Protein AF-A0A6B2CT32-F1 (afdb_monomer_lite)

Secondary structure (DSSP, 8-state):
-------EEEEEETTSSSEEETTEEEEE--TT-HHHHHHHHHHHHSSPPEEEETTTEEEEEPTTS-EEEEEE-TT--EEEEEESSTT-HHHHHTT-SEEEEETTEEEEES-HHHHHHHHHHTT--EEEEEEETTEEEE-

Structure (mmCIF, N/CA/C/O backbone):
data_AF-A0A6B2CT32-F1
#
_entry.id   AF-A0A6B2CT32-F1
#
loop_
_atom_site.group_PDB
_atom_site.id
_atom_site.type_symbol
_atom_site.label_atom_id
_atom_site.label_alt_id
_atom_site.label_comp_id
_atom_site.label_asym_id
_atom_site.label_entity_id
_atom_site.label_seq_id
_atom_site.pdbx_PDB_ins_code
_atom_site.Cartn_x
_atom_site.Cartn_y
_atom_site.Cartn_z
_atom_site.occupancy
_atom_site.B_iso_or_equiv
_atom_site.auth_seq_id
_atom_site.auth_comp_id
_atom_site.auth_asym_id
_atom_site.auth_atom_id
_atom_site.pdbx_PDB_model_num
ATOM 1 N N . MET A 1 1 ? 7.315 8.056 -24.440 1.00 30.38 1 MET A N 1
ATOM 2 C CA . MET A 1 1 ? 5.975 8.162 -23.827 1.00 30.38 1 MET A CA 1
ATOM 3 C C . MET A 1 1 ? 5.582 6.792 -23.294 1.00 30.38 1 MET A C 1
ATOM 5 O O . MET A 1 1 ? 5.143 5.957 -24.066 1.00 30.38 1 MET A O 1
ATOM 9 N N . GLY A 1 2 ? 5.829 6.514 -22.016 1.00 32.03 2 GLY A N 1
ATOM 10 C CA . GLY A 1 2 ? 5.281 5.325 -21.364 1.00 32.03 2 GLY A CA 1
ATOM 11 C C . GLY A 1 2 ? 4.160 5.801 -20.464 1.00 32.03 2 GLY A C 1
ATOM 12 O O . GLY A 1 2 ? 4.423 6.625 -19.593 1.00 32.03 2 GLY A O 1
ATOM 13 N N . VAL A 1 3 ? 2.926 5.353 -20.679 1.00 39.03 3 VAL A N 1
ATOM 14 C CA . VAL A 1 3 ? 1.882 5.531 -19.669 1.00 39.03 3 VAL A CA 1
ATOM 15 C C . VAL A 1 3 ? 2.381 4.748 -18.461 1.00 39.03 3 VAL A C 1
ATOM 17 O O . VAL A 1 3 ? 2.448 3.521 -18.495 1.00 39.03 3 VAL A O 1
ATOM 20 N N . TRP A 1 4 ? 2.868 5.455 -17.443 1.00 47.56 4 TRP A N 1
ATOM 21 C CA . TRP A 1 4 ? 3.296 4.865 -16.184 1.00 47.56 4 TRP A CA 1
ATOM 22 C C . TRP A 1 4 ? 2.047 4.286 -15.529 1.00 47.56 4 TRP A C 1
ATOM 24 O O . TRP A 1 4 ? 1.375 4.976 -14.771 1.00 47.56 4 TRP A O 1
ATOM 34 N N . GLY A 1 5 ? 1.701 3.049 -15.897 1.00 59.09 5 GLY A N 1
ATOM 35 C CA . GLY A 1 5 ? 0.488 2.383 -15.448 1.00 59.09 5 GLY A CA 1
ATOM 36 C C . GLY A 1 5 ? 0.387 2.478 -13.934 1.00 59.09 5 GLY A C 1
ATOM 37 O O . GLY A 1 5 ? 1.319 2.085 -13.219 1.00 59.09 5 GLY A O 1
ATOM 38 N N . VAL A 1 6 ? -0.712 3.073 -13.477 1.00 69.94 6 VAL A N 1
ATOM 39 C CA . VAL A 1 6 ? -1.092 3.116 -12.069 1.00 69.94 6 VAL A CA 1
ATOM 40 C C . VAL A 1 6 ? -1.133 1.673 -11.588 1.00 69.94 6 VAL A C 1
ATOM 42 O O . VAL A 1 6 ? -1.845 0.852 -12.160 1.00 69.94 6 VAL A O 1
ATOM 45 N N . VAL A 1 7 ? -0.331 1.344 -10.577 1.00 86.62 7 VAL A N 1
ATOM 46 C CA . VAL A 1 7 ? -0.278 -0.026 -10.065 1.00 86.62 7 VAL A CA 1
ATOM 47 C C . VAL A 1 7 ? -1.271 -0.139 -8.916 1.00 86.62 7 VAL A C 1
ATOM 49 O O . VAL A 1 7 ? -1.124 0.527 -7.891 1.00 86.62 7 VAL A O 1
ATOM 52 N N . LEU A 1 8 ? -2.310 -0.943 -9.119 1.00 92.94 8 LEU A N 1
ATOM 53 C CA . LEU A 1 8 ? -3.431 -1.105 -8.200 1.00 92.94 8 LEU A CA 1
ATOM 54 C C . LEU A 1 8 ? -3.331 -2.466 -7.519 1.00 92.94 8 LEU A C 1
ATOM 56 O O . LEU A 1 8 ? -3.226 -3.493 -8.192 1.00 92.94 8 LEU A O 1
ATOM 60 N N . TYR A 1 9 ? -3.404 -2.473 -6.192 1.00 94.81 9 TYR A N 1
ATOM 61 C CA . TYR A 1 9 ? -3.412 -3.699 -5.402 1.00 94.81 9 TYR A CA 1
ATOM 62 C C . TYR A 1 9 ? -4.564 -3.719 -4.410 1.00 94.81 9 TYR A C 1
ATOM 64 O O . TYR A 1 9 ? -4.817 -2.737 -3.714 1.00 94.81 9 TYR A O 1
ATOM 72 N N . TRP A 1 10 ? -5.193 -4.876 -4.264 1.00 95.50 10 TRP A N 1
ATOM 73 C CA . TRP A 1 10 ? -5.927 -5.216 -3.060 1.00 95.50 10 TRP A CA 1
ATOM 74 C C . TRP A 1 10 ? -4.951 -5.524 -1.933 1.00 95.50 10 TRP A C 1
ATOM 76 O O . TRP A 1 10 ? -4.005 -6.292 -2.110 1.00 95.50 10 TRP A O 1
ATOM 86 N N . VAL A 1 11 ? -5.208 -4.944 -0.766 1.00 95.00 11 VAL A N 1
ATOM 87 C CA . VAL A 1 11 ? -4.505 -5.236 0.482 1.00 95.00 11 VAL A CA 1
ATOM 88 C C . VAL A 1 11 ? -5.421 -6.063 1.362 1.00 95.00 11 VAL A C 1
ATOM 90 O O . VAL A 1 11 ? -6.531 -5.643 1.706 1.00 95.00 11 VAL A O 1
ATOM 93 N N . LEU A 1 12 ? -4.922 -7.234 1.728 1.00 94.62 12 LEU A N 1
ATOM 94 C CA . LEU A 1 12 ? -5.634 -8.290 2.429 1.00 94.62 12 LEU A CA 1
ATOM 95 C C . LEU A 1 12 ? -4.881 -8.662 3.713 1.00 94.62 12 LEU A C 1
ATOM 97 O O . LEU A 1 12 ? -3.688 -8.359 3.833 1.00 94.62 12 LEU A O 1
ATOM 101 N N . PRO A 1 13 ? -5.531 -9.337 4.676 1.00 91.62 13 PRO A N 1
ATOM 102 C CA . PRO A 1 13 ? -4.821 -10.014 5.755 1.00 91.62 13 PRO A CA 1
ATOM 103 C C . PRO A 1 13 ? -3.773 -10.988 5.200 1.00 91.62 13 PRO A C 1
ATOM 105 O O . PRO A 1 13 ? -3.961 -11.573 4.134 1.00 91.62 13 PRO A O 1
ATOM 108 N N . GLY A 1 14 ? -2.658 -11.162 5.908 1.00 87.94 14 GLY A N 1
ATOM 109 C CA . GLY A 1 14 ? -1.624 -12.117 5.513 1.00 87.94 14 GLY A CA 1
ATOM 110 C C . GLY A 1 14 ? -2.189 -13.533 5.362 1.00 87.94 14 GLY A C 1
ATOM 111 O O . GLY A 1 14 ? -2.963 -13.984 6.202 1.00 87.94 14 GLY A O 1
ATOM 112 N N . GLY A 1 15 ? -1.801 -14.214 4.281 1.00 82.19 15 GLY A N 1
ATOM 113 C CA . GLY A 1 15 ? -2.263 -15.571 3.960 1.00 82.19 15 GLY A CA 1
ATOM 114 C C . GLY A 1 15 ? -3.432 -15.628 2.973 1.00 82.19 15 GLY A C 1
ATOM 115 O O . GLY A 1 15 ? -3.730 -16.696 2.450 1.00 82.19 15 GLY A O 1
ATOM 116 N N . CYS A 1 16 ? -4.028 -14.487 2.620 1.00 89.56 16 CYS A N 1
ATOM 117 C CA . CYS A 1 16 ? -5.103 -14.394 1.629 1.00 89.56 16 CYS A CA 1
ATOM 118 C C . CYS A 1 16 ? -4.607 -14.356 0.169 1.00 89.56 16 CYS A C 1
ATOM 120 O O . CYS A 1 16 ? -5.074 -13.562 -0.650 1.00 89.56 16 CYS A O 1
ATOM 122 N N . GLY A 1 17 ? -3.636 -15.206 -0.176 1.00 83.12 17 GLY A N 1
ATOM 123 C CA . GLY A 1 17 ? -3.007 -15.247 -1.503 1.00 83.12 17 GLY A CA 1
ATOM 124 C C . GLY A 1 17 ? -2.179 -13.998 -1.846 1.00 83.12 17 GLY A C 1
ATOM 125 O O . GLY A 1 17 ? -1.982 -13.112 -1.015 1.00 83.12 17 GLY A O 1
ATOM 126 N N . GLY A 1 18 ? -1.679 -13.931 -3.084 1.00 88.12 18 GLY A N 1
ATOM 127 C CA . GLY A 1 18 ? -0.804 -12.846 -3.547 1.00 88.12 18 GLY A CA 1
ATOM 128 C C . GLY A 1 18 ? 0.586 -12.864 -2.900 1.00 88.12 18 GLY A C 1
ATOM 129 O O . GLY A 1 18 ? 0.997 -13.870 -2.321 1.00 88.12 18 GLY A O 1
ATOM 130 N N . PHE A 1 19 ? 1.330 -11.760 -3.014 1.00 91.38 19 PHE A N 1
ATOM 131 C CA . PHE A 1 19 ? 2.643 -11.649 -2.370 1.00 91.38 19 PHE A CA 1
ATOM 132 C C . PHE A 1 19 ? 2.515 -11.014 -0.983 1.00 91.38 19 PHE A C 1
ATOM 134 O O . PHE A 1 19 ? 1.726 -10.092 -0.771 1.00 91.38 19 PHE A O 1
ATOM 141 N N . VAL A 1 20 ? 3.284 -11.527 -0.025 1.00 90.75 20 VAL A N 1
ATOM 142 C CA . VAL A 1 20 ? 3.174 -11.144 1.386 1.00 90.75 20 VAL A CA 1
ATOM 143 C C . VAL A 1 20 ? 4.221 -10.096 1.730 1.00 90.75 20 VAL A C 1
ATOM 145 O O . VAL A 1 20 ? 5.402 -10.249 1.424 1.00 90.75 20 VAL A O 1
ATOM 148 N N . VAL A 1 21 ? 3.779 -9.051 2.422 1.00 88.94 21 VAL A N 1
ATOM 149 C CA . VAL A 1 21 ? 4.631 -8.030 3.021 1.00 88.94 21 VAL A CA 1
ATOM 150 C C . VAL A 1 21 ? 4.167 -7.814 4.456 1.00 88.94 21 VAL A C 1
ATOM 152 O O . VAL A 1 21 ? 3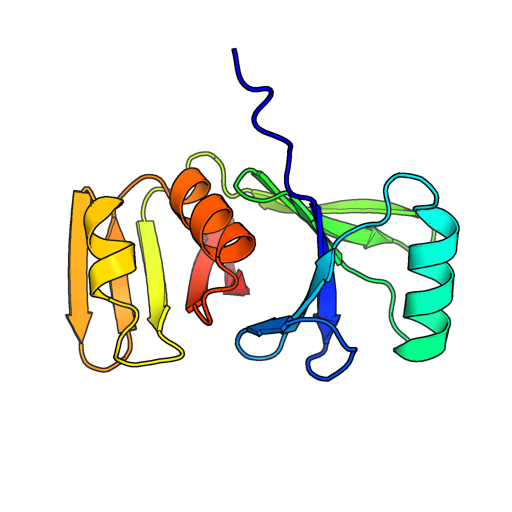.050 -7.354 4.712 1.00 88.94 21 VAL A O 1
ATOM 155 N N . HIS A 1 22 ? 5.042 -8.120 5.414 1.00 89.31 22 HIS A N 1
ATOM 156 C CA . HIS A 1 22 ? 4.713 -8.083 6.839 1.00 89.31 22 HIS A CA 1
ATOM 157 C C . HIS A 1 22 ? 3.476 -8.945 7.167 1.00 89.31 22 HIS A C 1
ATOM 159 O O . HIS A 1 22 ? 3.512 -10.159 7.010 1.00 89.31 22 HIS A O 1
ATOM 165 N N . ARG A 1 23 ? 2.387 -8.324 7.631 1.00 90.19 23 ARG A N 1
ATOM 166 C CA . ARG A 1 23 ? 1.116 -8.974 7.991 1.00 90.19 23 ARG A CA 1
ATOM 167 C C . ARG A 1 23 ? 0.037 -8.833 6.917 1.00 90.19 23 ARG A C 1
ATOM 169 O O . ARG A 1 23 ? -1.126 -9.117 7.193 1.00 90.19 23 ARG A O 1
ATOM 176 N N . PHE A 1 24 ? 0.402 -8.317 5.747 1.00 92.12 24 PHE A N 1
ATOM 177 C CA . PHE A 1 24 ? -0.521 -8.019 4.663 1.00 92.12 24 PHE A CA 1
ATOM 178 C C . PHE A 1 24 ? -0.162 -8.810 3.412 1.00 92.12 24 PHE A C 1
ATOM 180 O O . PHE A 1 24 ? 1.009 -9.038 3.113 1.00 92.12 24 PHE A O 1
ATOM 187 N N . SER A 1 25 ? -1.192 -9.185 2.670 1.00 93.44 25 SER A N 1
ATOM 188 C CA . SER A 1 25 ? -1.094 -9.784 1.346 1.00 93.44 25 SER A CA 1
ATOM 189 C C . SER A 1 25 ? -1.507 -8.757 0.299 1.00 93.44 25 SER A C 1
ATOM 191 O O . SER A 1 25 ? -2.517 -8.072 0.471 1.00 93.44 25 SER A O 1
ATOM 193 N N . PHE A 1 26 ? -0.739 -8.657 -0.781 1.00 93.69 26 PHE A N 1
ATOM 194 C CA . PHE A 1 26 ? -1.006 -7.764 -1.903 1.00 93.69 26 PHE A CA 1
ATOM 195 C C . PHE A 1 26 ? -1.345 -8.588 -3.143 1.00 93.69 26 PHE A C 1
ATOM 197 O O . PHE A 1 26 ? -0.567 -9.444 -3.579 1.00 93.69 26 PHE A O 1
ATOM 204 N N . ARG A 1 27 ? -2.518 -8.322 -3.714 1.00 93.12 27 ARG A N 1
ATOM 205 C CA . ARG A 1 27 ? -3.033 -8.980 -4.921 1.00 93.12 27 ARG A CA 1
ATOM 206 C C . ARG A 1 27 ? -3.330 -7.913 -5.968 1.00 93.12 27 ARG A C 1
ATOM 208 O O . ARG A 1 27 ? -3.940 -6.907 -5.629 1.00 93.12 27 ARG A O 1
ATOM 215 N N . GLU A 1 28 ? -2.855 -8.085 -7.197 1.00 92.56 28 GLU A N 1
ATOM 216 C CA . GLU A 1 28 ? -3.127 -7.126 -8.279 1.00 92.56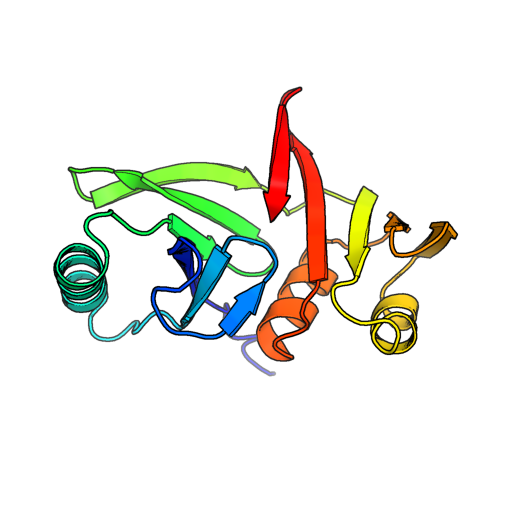 28 GLU A CA 1
ATOM 217 C C . GLU A 1 28 ? -4.638 -7.026 -8.520 1.00 92.56 28 GLU A C 1
ATOM 219 O O . GLU A 1 28 ? -5.345 -8.033 -8.445 1.00 92.56 28 GLU A O 1
ATOM 224 N N . VAL A 1 29 ? -5.131 -5.812 -8.767 1.00 93.31 29 VAL A N 1
ATOM 225 C CA . VAL A 1 29 ? -6.552 -5.586 -9.056 1.00 93.31 29 VAL A CA 1
ATOM 226 C C . VAL A 1 29 ? -6.856 -6.003 -10.489 1.00 93.31 29 VAL A C 1
ATOM 228 O O . VAL A 1 29 ? -6.229 -5.498 -11.425 1.00 93.31 29 VAL A O 1
ATOM 231 N N . ASN A 1 30 ? -7.872 -6.845 -10.681 1.00 90.25 30 ASN A N 1
ATOM 232 C CA . ASN A 1 30 ? -8.432 -7.066 -12.008 1.00 90.25 30 ASN A CA 1
ATOM 233 C C . ASN A 1 30 ? -9.326 -5.882 -12.413 1.00 90.25 30 ASN A C 1
ATOM 235 O O . ASN A 1 30 ? -10.502 -5.823 -12.062 1.00 90.25 30 ASN A O 1
ATOM 239 N N . VAL A 1 31 ? -8.774 -4.938 -13.179 1.00 86.62 31 VAL A N 1
ATOM 240 C CA . VAL A 1 31 ? -9.507 -3.739 -13.630 1.00 86.62 31 VAL A CA 1
ATOM 241 C C . VAL A 1 31 ? -10.704 -4.091 -14.527 1.00 86.62 31 VAL A C 1
ATOM 243 O O . VAL A 1 31 ? -11.671 -3.337 -14.566 1.00 86.62 31 VAL A O 1
ATOM 246 N N . GLY A 1 32 ? -10.672 -5.242 -15.209 1.00 89.81 32 GLY A N 1
ATOM 247 C CA . GLY A 1 32 ? -11.782 -5.714 -16.041 1.00 89.81 32 GLY A CA 1
ATOM 248 C C . GLY A 1 32 ? -12.987 -6.234 -15.250 1.00 89.81 32 GLY A C 1
ATOM 249 O O . GLY A 1 32 ? -14.075 -6.305 -15.810 1.00 89.81 32 GLY A O 1
ATOM 250 N N . ASP A 1 33 ? -12.812 -6.579 -13.969 1.00 91.62 33 ASP A N 1
ATOM 251 C CA . ASP A 1 33 ? -13.883 -7.097 -13.108 1.00 91.62 33 ASP A CA 1
ATOM 252 C C . ASP A 1 33 ? -13.617 -6.792 -11.623 1.00 91.62 33 ASP A C 1
ATOM 254 O O . ASP A 1 33 ? -13.341 -7.668 -10.803 1.00 91.62 33 ASP A O 1
ATOM 258 N N . VAL A 1 34 ? -13.679 -5.506 -11.275 1.00 90.75 34 VAL A N 1
ATOM 259 C CA . VAL A 1 34 ? -13.408 -5.023 -9.911 1.00 90.75 34 VAL A CA 1
ATOM 260 C C . VAL A 1 34 ? -14.425 -5.570 -8.905 1.00 90.75 34 VAL A C 1
ATOM 262 O O . VAL A 1 34 ? -14.051 -5.944 -7.793 1.00 90.75 34 VAL A O 1
ATOM 265 N N . LEU A 1 35 ? -15.709 -5.620 -9.276 1.00 91.25 35 LEU A N 1
ATOM 266 C CA . LEU A 1 35 ? -16.769 -6.091 -8.383 1.00 91.25 35 LEU A CA 1
ATOM 267 C C . LEU A 1 35 ? -16.644 -7.595 -8.124 1.00 91.25 35 LEU A C 1
ATOM 269 O O . LEU A 1 35 ? -16.726 -8.012 -6.966 1.00 91.25 35 LEU A O 1
ATOM 273 N N . GLY A 1 36 ? -16.396 -8.395 -9.166 1.00 93.31 36 GLY A N 1
ATOM 274 C CA . GLY A 1 36 ? -16.138 -9.824 -9.018 1.00 93.31 36 GLY A CA 1
ATOM 275 C C . GLY A 1 36 ? -14.917 -10.094 -8.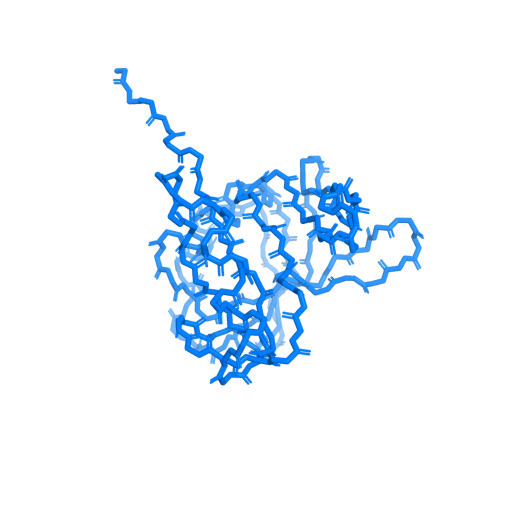144 1.00 93.31 36 GLY A C 1
ATOM 276 O O . GLY A 1 36 ? -14.968 -10.969 -7.278 1.00 93.31 36 GLY A O 1
ATOM 277 N N . ASP A 1 37 ? -13.858 -9.289 -8.274 1.00 92.62 37 ASP A N 1
ATOM 278 C CA . ASP A 1 37 ? -12.669 -9.394 -7.424 1.00 92.62 37 ASP A CA 1
ATOM 279 C C . ASP A 1 37 ? -12.996 -9.160 -5.942 1.00 92.62 37 ASP A C 1
ATOM 281 O O . ASP A 1 37 ? -12.606 -9.958 -5.088 1.00 92.62 37 ASP A O 1
ATOM 285 N N . VAL A 1 38 ? -13.760 -8.108 -5.631 1.00 93.19 38 VAL A N 1
ATOM 286 C CA . VAL A 1 38 ? -14.180 -7.787 -4.256 1.00 93.19 38 VAL A CA 1
ATOM 287 C C . VAL A 1 38 ? -15.038 -8.903 -3.662 1.00 93.19 38 VAL A C 1
ATOM 289 O O . VAL A 1 38 ? -14.793 -9.315 -2.526 1.00 93.19 38 VAL A O 1
ATOM 292 N N . LEU A 1 39 ? -16.025 -9.406 -4.410 1.00 92.88 39 LEU A N 1
ATOM 293 C CA . LEU A 1 39 ? -16.914 -10.474 -3.944 1.00 92.88 39 LEU A CA 1
ATOM 294 C C . LEU A 1 39 ? -16.156 -11.785 -3.726 1.00 92.88 39 LEU A C 1
ATOM 296 O O . LEU A 1 39 ? -16.343 -12.441 -2.699 1.00 92.88 39 LEU A O 1
ATOM 300 N N . ARG A 1 40 ? -15.255 -12.138 -4.647 1.00 93.00 40 ARG A N 1
ATOM 301 C CA . ARG A 1 40 ? -14.392 -13.315 -4.525 1.00 93.00 40 ARG A CA 1
ATOM 302 C C . ARG A 1 40 ? -13.475 -13.210 -3.313 1.00 93.00 40 ARG A C 1
ATOM 304 O O . ARG A 1 40 ? -13.402 -14.148 -2.528 1.00 93.00 40 ARG A O 1
ATOM 311 N N . ILE A 1 41 ? -12.822 -12.066 -3.120 1.00 93.62 41 ILE A N 1
ATOM 312 C CA . ILE A 1 41 ? -11.991 -11.818 -1.937 1.00 93.62 41 ILE A CA 1
ATOM 313 C C . ILE A 1 41 ? -12.821 -11.953 -0.665 1.00 93.62 41 ILE A C 1
ATOM 315 O O . ILE A 1 41 ? -12.373 -12.585 0.286 1.00 93.62 41 ILE A O 1
ATOM 319 N N . PHE A 1 42 ? -14.022 -11.378 -0.627 1.00 92.44 42 PHE A N 1
ATOM 320 C CA . PHE A 1 42 ? -14.881 -11.485 0.544 1.00 92.44 42 PHE A CA 1
ATOM 321 C C . PHE A 1 42 ? -15.241 -12.945 0.852 1.00 92.44 42 PHE A C 1
ATOM 323 O O . PHE A 1 42 ? -15.175 -13.348 2.011 1.00 92.44 42 PHE A O 1
ATOM 330 N N . ALA A 1 43 ? -15.543 -13.749 -0.170 1.00 92.88 43 ALA A N 1
ATOM 331 C CA . ALA A 1 43 ? -15.808 -15.177 -0.017 1.00 92.88 43 ALA A CA 1
ATOM 332 C C . ALA A 1 43 ? -14.569 -15.975 0.440 1.00 92.88 43 ALA A C 1
ATOM 334 O O . ALA A 1 43 ? -14.690 -16.852 1.291 1.00 92.88 43 ALA A O 1
ATOM 335 N N . GLU A 1 44 ? -13.381 -15.662 -0.085 1.00 92.44 44 GLU A N 1
ATOM 336 C CA . GLU A 1 44 ? -12.120 -16.343 0.252 1.00 92.44 44 GLU A CA 1
ATOM 337 C C . GLU A 1 44 ? -11.580 -15.956 1.640 1.00 92.44 44 GLU A C 1
ATOM 339 O O . GLU A 1 44 ? -11.030 -16.789 2.356 1.00 92.44 44 GLU A O 1
ATOM 344 N N . CYS A 1 45 ? -11.705 -14.681 2.011 1.00 92.25 45 CYS A N 1
ATOM 345 C CA . CYS A 1 45 ? -10.992 -14.073 3.136 1.00 92.25 45 CYS A CA 1
ATOM 346 C C . CYS A 1 45 ? -11.893 -13.604 4.279 1.00 92.25 45 CYS A C 1
ATOM 348 O O . CYS A 1 45 ? -11.385 -13.170 5.313 1.00 92.25 45 CYS A O 1
ATOM 350 N N . GLY A 1 46 ? -13.215 -13.609 4.090 1.00 91.62 46 GLY A N 1
ATOM 351 C CA . GLY A 1 46 ? -14.188 -13.133 5.076 1.00 91.62 46 GLY A CA 1
ATOM 352 C C . GLY A 1 46 ? -14.122 -11.628 5.363 1.00 91.62 46 GLY A C 1
ATOM 353 O O . GLY A 1 46 ? -14.711 -11.159 6.337 1.00 91.62 46 GLY A O 1
ATOM 354 N N . VAL A 1 47 ? -13.393 -10.850 4.554 1.00 90.75 47 VAL A N 1
ATOM 355 C CA . VAL A 1 47 ? -13.189 -9.409 4.755 1.00 90.75 47 VAL A CA 1
ATOM 356 C C . VAL A 1 47 ? -13.290 -8.645 3.443 1.00 90.75 47 VAL A C 1
ATOM 358 O O . VAL A 1 47 ? -12.931 -9.153 2.384 1.00 90.75 47 VAL A O 1
ATOM 361 N N . LEU A 1 48 ? -13.748 -7.394 3.516 1.00 92.88 48 LEU A N 1
ATOM 362 C CA . LEU A 1 48 ? -13.637 -6.479 2.383 1.00 92.88 48 LEU A CA 1
ATOM 363 C C . LEU A 1 48 ? -12.174 -6.035 2.220 1.00 92.88 48 LEU A C 1
ATOM 365 O O . LEU A 1 48 ? -11.534 -5.695 3.224 1.00 92.88 48 LEU A O 1
ATOM 369 N N . PRO A 1 49 ? -11.643 -6.009 0.985 1.00 93.94 49 PRO A N 1
ATOM 370 C CA . PRO A 1 49 ? -10.279 -5.572 0.739 1.00 93.94 49 PRO A CA 1
ATOM 371 C C . PRO A 1 49 ? -10.099 -4.074 1.007 1.00 93.94 49 PRO A C 1
ATOM 373 O O . PRO A 1 49 ? -11.036 -3.276 0.949 1.00 93.94 49 PRO A O 1
ATOM 376 N N . MET A 1 50 ? -8.856 -3.663 1.243 1.00 95.50 50 MET A N 1
ATOM 377 C CA . MET A 1 50 ? -8.452 -2.269 1.051 1.00 95.50 50 MET A CA 1
ATOM 378 C C . MET A 1 50 ? -7.867 -2.107 -0.353 1.00 95.50 50 MET A C 1
ATOM 380 O O . MET A 1 50 ? -7.189 -3.005 -0.840 1.00 95.50 50 MET A O 1
ATOM 384 N N . LEU A 1 51 ? -8.085 -0.959 -0.986 1.00 95.38 51 LEU A N 1
ATOM 385 C CA . LEU A 1 51 ? -7.448 -0.610 -2.253 1.00 95.38 51 LEU A CA 1
ATOM 386 C C . LEU A 1 51 ? -6.166 0.173 -1.976 1.00 95.38 51 LEU A C 1
ATOM 388 O O . LEU A 1 51 ? -6.181 1.171 -1.259 1.00 95.38 51 LEU A O 1
ATOM 392 N N . HIS A 1 52 ? -5.057 -0.241 -2.567 1.00 94.62 52 HIS A N 1
ATOM 393 C CA . HIS A 1 52 ? -3.794 0.480 -2.537 1.00 94.62 52 HIS A CA 1
ATOM 394 C C . HIS A 1 52 ? -3.427 0.912 -3.948 1.00 94.62 52 HIS A C 1
ATOM 396 O O . HIS A 1 52 ? -3.230 0.086 -4.838 1.00 94.62 52 HIS A O 1
ATOM 402 N N . VAL A 1 53 ? -3.333 2.222 -4.134 1.00 93.88 53 VAL A N 1
ATOM 403 C CA . VAL A 1 53 ? -2.879 2.849 -5.368 1.00 93.88 53 VAL A CA 1
ATOM 404 C C . VAL A 1 53 ? -1.411 3.197 -5.167 1.00 93.88 53 VAL A C 1
ATOM 406 O O . VAL A 1 53 ? -1.087 4.096 -4.386 1.00 93.88 53 VAL A O 1
ATOM 409 N N . ALA A 1 54 ? -0.529 2.454 -5.832 1.00 91.19 54 ALA A N 1
ATOM 410 C CA . ALA A 1 54 ? 0.910 2.559 -5.642 1.00 91.19 54 ALA A CA 1
ATOM 411 C C . ALA A 1 54 ? 1.405 3.997 -5.835 1.00 91.19 54 ALA A C 1
ATOM 413 O O . ALA A 1 54 ? 1.139 4.624 -6.861 1.00 91.19 54 ALA A O 1
ATOM 414 N N . GLY A 1 55 ? 2.126 4.503 -4.838 1.00 90.12 55 GLY A N 1
ATOM 415 C CA . GLY A 1 55 ? 2.660 5.862 -4.800 1.00 90.12 55 GLY A CA 1
ATOM 416 C C . GLY A 1 55 ? 1.632 6.971 -4.582 1.00 90.12 55 GLY A C 1
ATOM 417 O O . GLY A 1 55 ? 2.011 8.134 -4.544 1.00 90.12 55 GLY A O 1
ATOM 418 N N . VAL A 1 56 ? 0.347 6.653 -4.423 1.00 91.81 56 VAL A N 1
ATOM 419 C CA . VAL A 1 56 ? -0.704 7.668 -4.276 1.00 91.81 56 VAL A CA 1
ATOM 420 C C . VAL A 1 56 ? -1.328 7.592 -2.893 1.00 91.81 56 VAL A C 1
ATOM 422 O O . VAL A 1 56 ? -1.197 8.530 -2.106 1.00 91.81 56 VAL A O 1
ATOM 425 N N . ALA A 1 57 ? -2.021 6.494 -2.589 1.00 92.38 57 ALA A N 1
ATOM 426 C CA . ALA A 1 57 ? -2.831 6.391 -1.383 1.00 92.38 57 ALA A CA 1
ATOM 427 C C . ALA A 1 57 ? -3.315 4.962 -1.105 1.00 92.38 57 ALA A C 1
ATOM 429 O O . ALA A 1 57 ? -3.372 4.106 -1.990 1.00 92.38 57 ALA A O 1
ATOM 430 N N . ARG A 1 58 ? -3.751 4.741 0.138 1.00 92.94 58 ARG A N 1
ATOM 431 C CA . ARG A 1 58 ? -4.514 3.562 0.556 1.00 92.94 58 ARG A CA 1
ATOM 432 C C . ARG A 1 58 ? -5.934 3.958 0.935 1.00 92.94 58 ARG A C 1
ATOM 434 O O . ARG A 1 58 ? -6.132 4.925 1.669 1.00 92.94 58 ARG A O 1
ATOM 441 N N . PHE A 1 59 ? -6.901 3.166 0.496 1.00 94.50 59 PHE A N 1
ATOM 442 C CA . PHE A 1 59 ? -8.326 3.355 0.721 1.00 94.50 59 PHE A CA 1
ATOM 443 C C . PHE A 1 59 ? -8.950 2.108 1.341 1.00 94.50 59 PHE A C 1
ATOM 445 O O . PHE A 1 59 ? -8.613 0.978 0.994 1.00 94.50 59 PHE A O 1
ATOM 452 N N . LYS A 1 60 ? -9.909 2.310 2.238 1.00 94.00 60 LYS A N 1
ATOM 453 C CA . LYS A 1 60 ? -10.785 1.259 2.746 1.00 94.00 60 LYS A CA 1
ATOM 454 C C . LYS A 1 60 ? -12.024 1.186 1.861 1.00 94.00 60 LYS A C 1
ATOM 456 O O . LYS A 1 60 ? -12.695 2.205 1.698 1.00 94.00 60 LYS A O 1
ATOM 461 N N . VAL A 1 61 ? -12.343 -0.005 1.358 1.00 93.06 61 VAL A N 1
ATOM 462 C CA . VAL A 1 61 ? -13.628 -0.269 0.701 1.00 93.06 61 VAL A CA 1
ATOM 463 C C . VAL A 1 61 ? -14.691 -0.441 1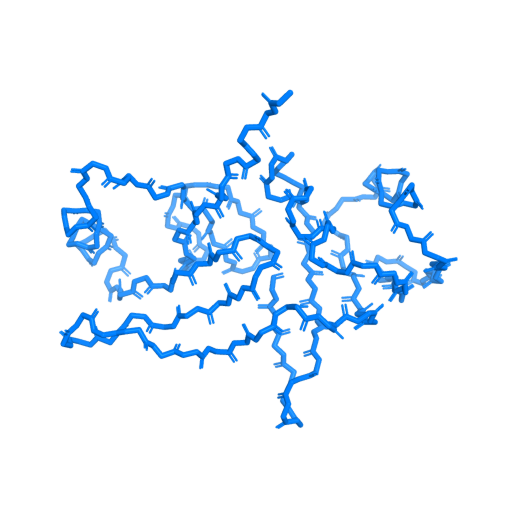.787 1.00 93.06 61 VAL A C 1
ATOM 465 O O . VAL A 1 61 ? -14.534 -1.241 2.716 1.00 93.06 61 VAL A O 1
ATOM 468 N N . ARG A 1 62 ? -15.745 0.370 1.731 1.00 92.25 62 ARG A N 1
ATOM 469 C CA . ARG A 1 62 ? -16.887 0.301 2.650 1.00 92.25 62 ARG A CA 1
ATOM 470 C C . ARG A 1 62 ? -17.935 -0.693 2.140 1.00 92.25 62 ARG A C 1
ATOM 472 O O . ARG A 1 62 ? -17.847 -1.203 1.030 1.00 92.25 62 ARG A O 1
ATOM 479 N N . ARG A 1 63 ? -18.935 -0.988 2.978 1.00 87.56 63 ARG A N 1
ATOM 480 C CA . ARG A 1 63 ? -20.016 -1.936 2.643 1.00 87.56 63 ARG A CA 1
ATOM 481 C C . ARG A 1 63 ? -20.892 -1.466 1.481 1.00 87.56 63 ARG A C 1
ATOM 483 O O . ARG A 1 63 ? -21.424 -2.295 0.764 1.00 87.56 63 ARG A O 1
ATOM 490 N N . ASP A 1 64 ? -21.012 -0.156 1.302 1.00 91.69 64 ASP A N 1
ATOM 491 C CA . ASP A 1 64 ? -21.685 0.493 0.172 1.00 91.69 64 ASP A CA 1
ATOM 492 C C . ASP A 1 64 ? -20.775 0.623 -1.065 1.00 91.69 64 ASP A C 1
ATOM 494 O O . ASP A 1 64 ? -21.094 1.360 -1.990 1.00 91.69 64 ASP A O 1
ATOM 498 N N . LEU A 1 65 ? -19.621 -0.059 -1.063 1.00 85.75 65 LEU A N 1
ATOM 499 C CA . LEU A 1 65 ? -18.578 -0.015 -2.093 1.00 85.75 65 LEU A CA 1
ATOM 500 C C . LEU A 1 65 ? -17.910 1.356 -2.283 1.00 85.75 65 LEU A C 1
ATOM 502 O O . LEU A 1 65 ? -17.077 1.515 -3.176 1.00 85.75 65 LEU A O 1
ATOM 506 N N . SER A 1 66 ? -18.187 2.332 -1.416 1.00 91.75 66 SER A N 1
ATOM 507 C CA . SER A 1 66 ? -17.478 3.611 -1.436 1.00 91.75 66 SER A CA 1
ATOM 508 C C . SER A 1 66 ? -16.043 3.475 -0.905 1.00 91.75 66 SER A C 1
ATOM 510 O O . SER A 1 66 ? -15.723 2.598 -0.092 1.00 91.75 66 SER A O 1
ATOM 512 N N . LEU A 1 67 ? -15.157 4.365 -1.361 1.00 93.19 67 LEU A N 1
ATOM 513 C CA . LEU A 1 67 ? -13.761 4.422 -0.929 1.00 93.19 67 LEU A CA 1
ATOM 514 C C . LEU A 1 67 ? -13.567 5.495 0.142 1.00 93.19 67 LEU A C 1
ATOM 516 O O . LEU A 1 67 ? -13.909 6.659 -0.053 1.00 93.19 67 LEU A O 1
ATOM 520 N N . ALA A 1 68 ? -12.951 5.117 1.260 1.00 94.44 68 ALA A N 1
ATOM 521 C CA . ALA A 1 68 ? -12.519 6.054 2.291 1.00 94.44 68 ALA A CA 1
ATOM 522 C C . ALA A 1 68 ? -10.994 6.099 2.369 1.00 94.44 68 ALA A C 1
ATOM 524 O O . ALA A 1 68 ? -10.360 5.060 2.555 1.00 94.44 68 ALA A O 1
ATOM 525 N N . LEU A 1 69 ? -10.406 7.294 2.261 1.00 92.50 69 LEU A N 1
ATOM 526 C CA . LEU A 1 69 ? -8.962 7.484 2.390 1.00 92.50 69 LEU A CA 1
ATOM 527 C C . LEU A 1 69 ? -8.479 7.020 3.773 1.00 92.50 69 LEU A C 1
ATOM 529 O O . LEU A 1 69 ? -9.014 7.430 4.801 1.00 92.50 69 LEU A O 1
ATOM 533 N N . VAL A 1 70 ? -7.460 6.163 3.782 1.00 90.25 70 VAL A N 1
ATOM 534 C CA . VAL A 1 70 ? -6.759 5.702 4.989 1.00 90.25 70 VAL A CA 1
ATOM 535 C C . VAL A 1 70 ? -5.457 6.475 5.162 1.00 90.25 70 VAL A C 1
ATOM 537 O O . VAL A 1 70 ? -5.170 6.949 6.256 1.00 90.25 70 VAL A O 1
ATOM 540 N N . ALA A 1 71 ? -4.674 6.597 4.088 1.00 88.94 71 ALA A N 1
ATOM 541 C CA . ALA A 1 71 ? -3.398 7.305 4.084 1.00 88.94 71 ALA A CA 1
ATOM 542 C C . ALA A 1 71 ? -3.087 7.842 2.685 1.00 88.94 71 ALA A C 1
ATOM 544 O O . ALA A 1 71 ? -3.197 7.094 1.713 1.00 88.94 71 ALA A O 1
ATOM 545 N N . GLY A 1 72 ? -2.672 9.107 2.597 1.00 88.88 72 GLY A N 1
ATOM 546 C CA . GLY A 1 72 ? -2.034 9.668 1.405 1.00 88.88 72 GLY A CA 1
ATOM 547 C C . GLY A 1 72 ? -0.521 9.460 1.471 1.00 88.88 72 GLY A C 1
ATOM 548 O O . GLY A 1 72 ? 0.071 9.631 2.533 1.00 88.88 72 GLY A O 1
ATOM 549 N N . ILE A 1 73 ? 0.081 9.049 0.357 1.00 87.06 73 ILE A N 1
ATOM 550 C CA . ILE A 1 73 ? 1.532 8.837 0.211 1.00 87.06 73 ILE A CA 1
ATOM 551 C C . ILE A 1 73 ? 2.179 10.052 -0.461 1.00 87.06 73 ILE A C 1
ATOM 553 O O . ILE A 1 73 ? 3.319 10.392 -0.154 1.00 87.06 73 ILE A O 1
ATOM 557 N N . ALA A 1 74 ? 1.436 10.734 -1.337 1.00 81.62 74 ALA A N 1
ATOM 558 C CA . ALA A 1 74 ? 1.893 11.952 -1.989 1.00 81.62 74 ALA A CA 1
ATOM 559 C C . ALA A 1 74 ? 2.306 13.015 -0.954 1.00 81.62 74 ALA A C 1
ATOM 561 O O . ALA A 1 74 ? 1.546 13.328 -0.036 1.00 81.62 74 ALA A O 1
ATOM 562 N N . GLY A 1 75 ? 3.516 13.557 -1.109 1.00 78.00 75 GLY A N 1
ATOM 563 C CA . GLY A 1 75 ? 4.091 14.553 -0.197 1.00 78.00 75 GLY A CA 1
ATOM 564 C C . GLY A 1 75 ? 4.688 13.985 1.096 1.00 78.00 75 GLY A C 1
ATOM 565 O O . GLY A 1 75 ? 5.192 14.753 1.912 1.00 78.00 75 GLY A O 1
ATOM 566 N N . VAL A 1 76 ? 4.667 12.663 1.303 1.00 86.44 76 VAL A N 1
ATOM 567 C CA . VAL A 1 76 ? 5.387 12.029 2.415 1.00 86.44 76 VAL A CA 1
ATOM 568 C C . VAL A 1 76 ? 6.834 11.799 1.990 1.00 86.44 76 VAL A C 1
ATOM 570 O O . VAL A 1 76 ? 7.115 10.953 1.145 1.00 86.44 76 VAL A O 1
ATOM 573 N N . GLU A 1 77 ? 7.760 12.546 2.585 1.00 88.06 77 GLU A N 1
ATOM 574 C CA . GLU A 1 77 ? 9.187 12.460 2.239 1.00 88.06 77 GLU A CA 1
ATOM 575 C C . GLU A 1 77 ? 10.023 11.659 3.242 1.00 88.06 77 GLU A C 1
ATOM 577 O O . GLU A 1 77 ? 11.178 11.327 2.974 1.00 88.06 77 GLU A O 1
ATOM 582 N N . GLU A 1 78 ? 9.466 11.341 4.409 1.00 90.62 78 GLU A N 1
ATOM 583 C CA . GLU A 1 78 ? 10.173 10.635 5.475 1.00 90.62 78 GLU A CA 1
ATOM 584 C C . GLU A 1 78 ? 9.354 9.447 5.975 1.00 90.62 78 GLU A C 1
ATOM 586 O O . GLU A 1 78 ? 8.152 9.545 6.228 1.00 90.62 78 GLU A O 1
ATOM 591 N N . ALA A 1 79 ? 10.013 8.298 6.121 1.00 92.44 79 ALA A N 1
ATOM 592 C CA . ALA A 1 79 ? 9.388 7.089 6.640 1.00 92.44 79 ALA A CA 1
ATOM 593 C C . ALA A 1 79 ? 10.407 6.189 7.340 1.00 92.44 79 ALA A C 1
ATOM 595 O O . ALA A 1 79 ? 11.585 6.130 6.972 1.00 92.44 79 ALA A O 1
ATOM 596 N N . VAL A 1 80 ? 9.935 5.412 8.319 1.00 92.56 80 VAL A N 1
ATOM 597 C CA . VAL A 1 80 ? 10.709 4.270 8.814 1.00 92.56 80 VAL A CA 1
ATOM 598 C C . VAL A 1 80 ? 10.431 3.086 7.902 1.00 92.56 80 VAL A C 1
ATOM 600 O O . VAL A 1 80 ? 9.313 2.581 7.832 1.00 92.56 80 VAL A O 1
ATOM 603 N N . VAL A 1 81 ? 11.471 2.629 7.223 1.00 91.69 81 VAL A N 1
ATOM 604 C CA . VAL A 1 81 ? 11.457 1.468 6.344 1.00 91.69 81 VAL A CA 1
ATOM 605 C C . VAL A 1 81 ? 11.900 0.252 7.141 1.00 91.69 81 VAL A C 1
ATOM 607 O O . VAL A 1 81 ? 12.956 0.269 7.780 1.00 91.69 81 VAL A O 1
ATOM 610 N N . VAL A 1 82 ? 11.115 -0.818 7.099 1.00 90.94 82 VAL A N 1
ATOM 611 C CA . VAL A 1 82 ? 11.499 -2.104 7.681 1.00 90.94 82 VAL A CA 1
ATOM 612 C C . VAL A 1 82 ? 11.740 -3.105 6.565 1.00 90.94 82 VAL A C 1
ATOM 614 O O . VAL A 1 82 ? 10.871 -3.348 5.727 1.00 90.94 82 VAL A O 1
ATOM 617 N N . LEU A 1 83 ? 12.942 -3.673 6.563 1.00 88.25 83 LEU A N 1
ATOM 618 C CA . LEU A 1 83 ? 13.387 -4.624 5.556 1.00 88.25 83 LEU A CA 1
ATOM 619 C C . LEU A 1 83 ? 12.969 -6.032 5.971 1.00 88.25 83 LEU A C 1
ATOM 621 O O . LEU A 1 83 ? 13.351 -6.497 7.044 1.00 88.25 83 LEU A O 1
ATOM 625 N N . GLY A 1 84 ? 12.204 -6.708 5.120 1.00 78.38 84 GLY A N 1
ATOM 626 C CA . GLY A 1 84 ? 11.863 -8.119 5.291 1.00 78.38 84 GLY A CA 1
ATOM 627 C C . GLY A 1 84 ? 13.032 -9.051 4.976 1.00 78.38 84 GLY A C 1
ATOM 628 O O . GLY A 1 84 ? 13.084 -10.150 5.515 1.00 78.38 84 GLY A O 1
ATOM 629 N N . GLU A 1 85 ? 14.004 -8.602 4.171 1.00 75.19 85 GLU A N 1
ATOM 630 C CA . GLU A 1 85 ? 15.203 -9.376 3.828 1.00 75.19 85 GLU A CA 1
ATOM 631 C C . GLU A 1 85 ? 16.480 -8.510 3.848 1.00 75.19 85 GLU A C 1
ATOM 633 O O . GLU A 1 85 ? 16.468 -7.382 3.343 1.00 75.19 85 GLU A O 1
ATOM 638 N N . PRO A 1 86 ? 17.623 -9.026 4.352 1.00 66.38 86 PRO A N 1
ATOM 639 C CA . PRO A 1 86 ? 18.866 -8.256 4.479 1.00 66.38 86 PRO A CA 1
ATOM 640 C C . PRO A 1 86 ? 19.488 -7.778 3.162 1.00 66.38 86 PRO A C 1
ATOM 642 O O . PRO A 1 86 ? 20.326 -6.883 3.185 1.00 66.38 86 PRO A O 1
ATOM 645 N N . ARG A 1 87 ? 19.126 -8.378 2.018 1.00 67.81 87 ARG A N 1
ATOM 646 C CA . ARG A 1 87 ? 19.723 -8.083 0.698 1.00 67.81 87 ARG A CA 1
ATOM 647 C C . ARG A 1 87 ? 19.023 -6.948 -0.062 1.00 67.81 87 ARG A C 1
ATOM 649 O O . ARG A 1 87 ? 19.570 -6.437 -1.035 1.00 67.81 87 ARG A O 1
ATOM 656 N N . LEU A 1 88 ? 17.862 -6.495 0.412 1.00 73.81 88 LEU A N 1
ATOM 657 C CA . LEU A 1 88 ? 17.094 -5.394 -0.181 1.00 73.81 88 LEU A CA 1
ATOM 658 C C . LEU A 1 88 ? 17.630 -3.950 0.030 1.00 73.81 88 LEU A C 1
ATOM 660 O O . LEU A 1 88 ? 17.202 -3.088 -0.740 1.00 73.81 88 LEU A O 1
ATOM 664 N N . PRO A 1 89 ? 18.564 -3.614 0.957 1.00 69.94 89 PRO A N 1
ATOM 665 C CA . PRO A 1 89 ? 19.013 -2.230 1.154 1.00 69.94 89 PRO A CA 1
ATOM 666 C C . PRO A 1 89 ? 19.579 -1.571 -0.109 1.00 69.94 89 PRO A C 1
ATOM 668 O O . PRO A 1 89 ? 19.251 -0.425 -0.408 1.00 69.94 89 PRO A O 1
ATOM 671 N N . ALA A 1 90 ? 20.391 -2.295 -0.886 1.00 69.50 90 ALA A N 1
ATOM 672 C CA . ALA A 1 90 ? 21.051 -1.751 -2.076 1.00 69.50 90 ALA A CA 1
ATOM 673 C C . ALA A 1 90 ? 20.054 -1.348 -3.182 1.00 69.50 90 ALA A C 1
ATOM 675 O O . ALA A 1 90 ? 20.314 -0.429 -3.962 1.00 69.50 90 ALA A O 1
ATOM 676 N N . ALA A 1 91 ? 18.885 -1.997 -3.235 1.00 66.94 91 ALA A N 1
ATOM 677 C CA . ALA A 1 91 ? 17.811 -1.629 -4.155 1.00 66.94 91 ALA A CA 1
ATOM 678 C C . ALA A 1 91 ? 17.113 -0.318 -3.743 1.00 66.94 91 ALA A C 1
ATOM 680 O O . ALA A 1 91 ? 16.621 0.409 -4.606 1.00 66.94 91 ALA A O 1
ATOM 681 N N . LEU A 1 92 ? 17.112 0.002 -2.444 1.00 69.25 92 LEU A N 1
ATOM 682 C CA . LEU A 1 92 ? 16.423 1.156 -1.859 1.00 69.25 92 LEU A CA 1
ATOM 683 C C . LEU A 1 92 ? 17.278 2.432 -1.877 1.00 69.25 92 LEU A C 1
ATOM 685 O O . LEU A 1 92 ? 16.743 3.515 -2.101 1.00 69.25 92 LEU A O 1
ATOM 689 N N . VAL A 1 93 ? 18.601 2.317 -1.698 1.00 68.06 93 VAL A N 1
ATOM 690 C CA . VAL A 1 93 ? 19.526 3.471 -1.625 1.00 68.06 93 VAL A CA 1
ATOM 691 C C . VAL A 1 93 ? 19.472 4.344 -2.880 1.00 68.06 93 VAL A C 1
ATOM 693 O O . VAL A 1 93 ? 19.526 5.563 -2.777 1.00 68.06 93 VAL A O 1
ATOM 696 N N . ARG A 1 94 ? 19.268 3.750 -4.062 1.00 73.56 94 ARG A N 1
ATOM 697 C CA . ARG A 1 94 ? 19.176 4.490 -5.335 1.00 73.56 94 ARG A CA 1
ATOM 698 C C . ARG A 1 94 ? 18.004 5.479 -5.413 1.00 73.56 94 ARG A C 1
ATOM 700 O O . ARG A 1 94 ? 17.975 6.297 -6.322 1.00 73.56 94 ARG A O 1
ATOM 707 N N . ARG A 1 95 ? 17.023 5.376 -4.512 1.00 75.81 95 ARG A N 1
ATOM 708 C CA . ARG A 1 95 ? 15.807 6.207 -4.484 1.00 75.81 95 ARG A CA 1
ATOM 709 C C . ARG A 1 95 ? 15.830 7.252 -3.363 1.00 75.81 95 ARG A C 1
ATOM 711 O O . ARG A 1 95 ? 14.913 8.061 -3.282 1.00 75.81 95 ARG A O 1
ATOM 718 N N . ALA A 1 96 ? 16.821 7.198 -2.474 1.00 82.06 96 ALA A N 1
ATOM 719 C CA . ALA A 1 96 ? 16.847 7.987 -1.253 1.00 82.06 96 ALA A CA 1
ATOM 720 C C . ALA A 1 96 ? 17.703 9.246 -1.404 1.00 82.06 96 ALA A C 1
ATOM 722 O O . ALA A 1 96 ? 18.790 9.197 -1.973 1.00 82.06 96 ALA A O 1
ATOM 723 N N . LEU A 1 97 ? 17.256 10.341 -0.793 1.00 86.69 97 LEU A N 1
ATOM 724 C CA . LEU A 1 97 ? 18.114 11.486 -0.485 1.00 86.69 97 LEU A CA 1
ATOM 725 C C . LEU A 1 97 ? 19.040 11.156 0.690 1.00 86.69 97 LEU A C 1
ATOM 727 O O . LEU A 1 97 ? 20.206 11.537 0.698 1.00 86.69 97 LEU A O 1
ATOM 731 N N . SER A 1 98 ? 18.536 10.425 1.690 1.00 88.44 98 SER A N 1
ATOM 732 C CA . SER A 1 98 ? 19.368 9.865 2.757 1.00 88.44 98 SER A CA 1
ATOM 733 C C . SER A 1 98 ? 18.759 8.597 3.354 1.00 88.44 98 SER A C 1
ATOM 735 O O . SER A 1 98 ? 17.538 8.429 3.381 1.00 88.44 98 SER A O 1
ATOM 737 N N . VAL A 1 99 ? 19.622 7.708 3.855 1.00 87.88 99 VAL A N 1
ATOM 738 C CA . VAL A 1 99 ? 19.220 6.492 4.571 1.00 87.88 99 VAL A CA 1
ATOM 739 C C . VAL A 1 99 ? 20.099 6.315 5.804 1.00 87.88 99 VAL A C 1
ATOM 741 O O . VAL A 1 99 ? 21.324 6.318 5.698 1.00 87.88 99 VAL A O 1
ATOM 744 N N . ARG A 1 100 ? 19.490 6.120 6.978 1.00 89.56 100 ARG A N 1
ATOM 745 C CA . ARG A 1 100 ? 20.202 5.741 8.211 1.00 89.56 100 ARG A CA 1
ATOM 746 C C . ARG A 1 100 ? 19.629 4.446 8.764 1.00 89.56 100 ARG A C 1
ATOM 748 O O . ARG A 1 100 ? 18.482 4.419 9.200 1.00 89.56 100 ARG A O 1
ATOM 755 N N . CYS A 1 101 ? 20.423 3.381 8.767 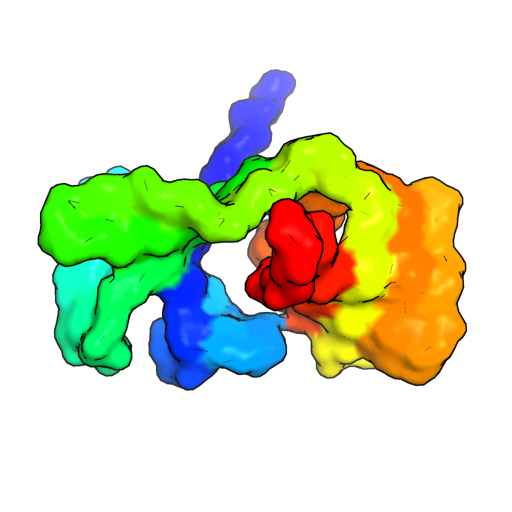1.00 87.81 101 CYS A N 1
ATOM 756 C CA . CYS A 1 101 ? 19.977 2.057 9.192 1.00 87.81 101 CYS A CA 1
ATOM 757 C C . CYS A 1 101 ? 20.507 1.672 10.575 1.00 87.81 101 CYS A C 1
ATOM 759 O O . CYS A 1 101 ? 21.665 1.915 10.910 1.00 87.81 101 CYS A O 1
ATOM 761 N N . ARG A 1 102 ? 19.663 1.000 11.359 1.00 87.88 102 ARG A N 1
ATOM 762 C CA . ARG A 1 102 ? 20.037 0.290 12.583 1.00 87.88 102 ARG A CA 1
ATOM 763 C C . ARG A 1 102 ? 19.292 -1.043 12.610 1.00 87.88 102 ARG A C 1
ATOM 765 O O . ARG A 1 102 ? 18.069 -1.072 12.747 1.00 87.88 102 ARG A O 1
ATOM 772 N N . ARG A 1 103 ? 20.032 -2.156 12.522 1.00 86.44 103 ARG A N 1
ATOM 773 C CA . ARG A 1 103 ? 19.467 -3.510 12.328 1.00 86.44 103 ARG A CA 1
ATOM 774 C C . ARG A 1 103 ? 18.609 -3.551 11.045 1.00 86.44 103 ARG A C 1
ATOM 776 O O . ARG A 1 103 ? 19.007 -2.973 10.044 1.00 86.44 103 ARG A O 1
ATOM 783 N N . ALA A 1 104 ? 17.437 -4.189 11.072 1.00 86.25 104 ALA A N 1
ATOM 784 C CA . ALA A 1 104 ? 16.517 -4.295 9.930 1.00 86.25 104 ALA A CA 1
ATOM 785 C C . ALA A 1 104 ? 15.633 -3.048 9.695 1.00 86.25 104 ALA A C 1
ATOM 787 O O . ALA A 1 104 ? 14.687 -3.100 8.909 1.00 86.25 104 ALA A O 1
ATOM 788 N N . ARG A 1 105 ? 15.889 -1.939 10.403 1.00 89.69 105 ARG A N 1
ATOM 789 C CA . ARG A 1 105 ? 15.114 -0.697 10.293 1.00 89.69 105 ARG A CA 1
ATOM 790 C C . ARG A 1 105 ? 15.989 0.414 9.741 1.00 89.69 105 ARG A C 1
ATOM 792 O O . ARG A 1 105 ? 17.084 0.644 10.253 1.00 89.69 105 ARG A O 1
ATOM 799 N N . CYS A 1 106 ? 15.480 1.129 8.752 1.00 89.81 106 CYS A N 1
ATOM 800 C CA . CYS A 1 106 ? 16.147 2.268 8.149 1.00 89.81 106 CYS A CA 1
ATOM 801 C C . CYS A 1 106 ? 15.227 3.482 8.178 1.00 89.81 106 CYS A C 1
ATOM 803 O O . CYS A 1 106 ? 14.078 3.403 7.758 1.00 89.81 106 CYS A O 1
ATOM 805 N N . LEU A 1 107 ? 15.732 4.611 8.664 1.00 91.75 107 LEU A N 1
ATOM 806 C CA . LEU A 1 107 ? 15.108 5.898 8.404 1.00 91.75 107 LEU A CA 1
ATOM 807 C C . LEU A 1 107 ? 15.413 6.265 6.954 1.00 91.75 107 LEU A C 1
ATOM 809 O O . LEU A 1 107 ? 16.585 6.360 6.584 1.00 91.75 107 LEU A O 1
ATOM 813 N N . PHE A 1 108 ? 14.371 6.423 6.151 1.00 91.38 108 PHE A N 1
ATOM 814 C CA . PHE A 1 108 ? 14.454 6.850 4.763 1.00 91.38 108 PHE A CA 1
ATOM 815 C C . PHE A 1 108 ? 13.973 8.290 4.647 1.00 91.38 108 PHE A C 1
ATOM 817 O O . PHE A 1 108 ? 12.946 8.646 5.226 1.00 91.38 108 PHE A O 1
ATOM 824 N N . ARG A 1 109 ? 14.700 9.075 3.852 1.00 91.81 109 ARG A N 1
ATOM 825 C CA . ARG A 1 109 ? 14.283 10.395 3.389 1.00 91.81 109 ARG A CA 1
ATOM 826 C C . ARG A 1 109 ? 14.412 10.462 1.871 1.00 91.81 109 ARG A C 1
ATOM 828 O O . ARG A 1 109 ? 15.482 10.150 1.343 1.00 91.81 109 ARG A O 1
ATOM 835 N N . GLY A 1 110 ? 13.356 10.873 1.185 1.00 89.50 110 GLY A N 1
ATOM 836 C CA . GLY A 1 110 ? 13.247 10.928 -0.274 1.00 89.50 110 GLY A CA 1
ATOM 837 C C . GLY A 1 110 ? 11.795 10.762 -0.722 1.00 89.50 110 GLY A C 1
ATOM 838 O O . GLY A 1 110 ? 10.897 10.701 0.108 1.00 89.50 110 GLY A O 1
ATOM 839 N N . ASP A 1 111 ? 11.547 10.648 -2.025 1.00 89.75 111 ASP A N 1
ATOM 840 C CA . ASP A 1 111 ? 10.175 10.505 -2.523 1.00 89.75 111 ASP A CA 1
ATOM 841 C C . ASP A 1 111 ? 9.610 9.103 -2.223 1.00 89.75 111 ASP A C 1
ATOM 843 O O . ASP A 1 111 ? 9.953 8.105 -2.876 1.00 89.75 111 ASP A O 1
ATOM 847 N N . LEU A 1 112 ? 8.729 9.025 -1.219 1.00 89.25 112 LEU A N 1
ATOM 848 C CA . LEU A 1 112 ? 8.092 7.775 -0.810 1.00 89.25 112 LEU A CA 1
ATOM 849 C C . LEU A 1 112 ? 7.130 7.240 -1.875 1.00 89.25 112 LEU A C 1
ATOM 851 O O . LEU A 1 112 ? 6.964 6.025 -1.982 1.00 89.25 112 LEU A O 1
ATOM 855 N N . SER A 1 113 ? 6.543 8.112 -2.693 1.00 90.12 113 SER A N 1
ATOM 856 C CA . SER A 1 113 ? 5.635 7.736 -3.781 1.00 90.12 113 SER A CA 1
ATOM 857 C C . SER A 1 113 ? 6.364 6.840 -4.776 1.00 90.12 113 SER A C 1
ATOM 859 O O . SER A 1 113 ? 5.923 5.735 -5.104 1.00 90.12 113 SER A O 1
ATOM 861 N N . TRP A 1 114 ? 7.550 7.280 -5.194 1.00 87.12 114 TRP A N 1
ATOM 862 C CA . TRP A 1 114 ? 8.418 6.523 -6.090 1.00 87.12 114 TRP A CA 1
ATOM 863 C C . TRP A 1 114 ? 8.934 5.234 -5.467 1.00 87.12 114 TRP A C 1
ATOM 865 O O . TRP A 1 114 ? 9.082 4.223 -6.167 1.00 87.12 114 TRP A O 1
ATOM 875 N N . LEU A 1 115 ? 9.218 5.259 -4.166 1.00 88.31 115 LEU A N 1
ATOM 876 C CA . LEU A 1 115 ? 9.682 4.080 -3.454 1.00 88.31 115 LEU A CA 1
ATOM 877 C C . LEU A 1 115 ? 8.578 3.025 -3.306 1.00 88.31 115 LEU A C 1
ATOM 879 O O . LEU A 1 115 ? 8.852 1.843 -3.509 1.00 88.31 115 LEU A O 1
ATOM 883 N N . ASP A 1 116 ? 7.339 3.425 -3.027 1.00 90.56 116 ASP A N 1
ATOM 884 C CA . ASP A 1 116 ? 6.192 2.520 -2.939 1.00 90.56 116 ASP A CA 1
ATOM 885 C C . ASP A 1 116 ? 5.853 1.891 -4.300 1.00 90.56 116 ASP A C 1
ATOM 887 O O . ASP A 1 116 ? 5.682 0.673 -4.394 1.00 90.56 116 ASP A O 1
ATOM 891 N N . VAL A 1 117 ? 5.875 2.682 -5.380 1.00 89.69 117 VAL A N 1
ATOM 892 C CA . VAL A 1 117 ? 5.742 2.157 -6.752 1.00 89.69 117 VAL A CA 1
ATOM 893 C C . VAL A 1 117 ? 6.823 1.120 -7.044 1.00 89.69 117 VAL A C 1
ATOM 895 O O . VAL A 1 117 ? 6.524 0.036 -7.548 1.00 89.69 117 VAL A O 1
ATOM 898 N N . ALA A 1 118 ? 8.083 1.425 -6.723 1.00 87.94 118 ALA A N 1
ATOM 899 C CA . ALA A 1 118 ? 9.187 0.499 -6.943 1.00 87.94 118 ALA A CA 1
ATOM 900 C C . ALA A 1 118 ? 9.045 -0.770 -6.094 1.00 87.94 118 ALA A C 1
ATOM 902 O O . ALA A 1 118 ? 9.261 -1.867 -6.611 1.00 87.94 118 ALA A O 1
ATOM 903 N N . ARG A 1 119 ? 8.655 -0.634 -4.824 1.00 88.75 119 ARG A N 1
ATOM 904 C CA . ARG A 1 119 ? 8.404 -1.757 -3.922 1.00 88.75 119 ARG A CA 1
ATOM 905 C C . ARG A 1 119 ? 7.399 -2.724 -4.523 1.00 88.75 119 ARG A C 1
ATOM 907 O O . ARG A 1 119 ? 7.693 -3.911 -4.614 1.00 88.75 119 ARG A O 1
ATOM 914 N N . LEU A 1 120 ? 6.240 -2.220 -4.930 1.00 90.12 120 LEU A N 1
ATOM 915 C CA . LEU A 1 120 ? 5.146 -3.060 -5.400 1.00 90.12 120 LEU A CA 1
ATOM 916 C C . LEU A 1 120 ? 5.454 -3.679 -6.766 1.00 90.12 120 LEU A C 1
ATOM 918 O O . LEU A 1 120 ? 5.251 -4.875 -6.948 1.00 90.12 120 LEU A O 1
ATOM 922 N N . ARG A 1 121 ? 6.031 -2.911 -7.702 1.00 87.25 121 ARG A N 1
ATOM 923 C CA . ARG A 1 121 ? 6.444 -3.436 -9.019 1.00 87.25 121 ARG A CA 1
ATOM 924 C C . ARG A 1 121 ? 7.452 -4.576 -8.915 1.00 87.25 121 ARG A C 1
ATOM 926 O O . ARG A 1 121 ? 7.359 -5.536 -9.666 1.00 87.25 121 ARG A O 1
ATOM 933 N N . ASN A 1 122 ? 8.407 -4.466 -7.996 1.00 85.88 122 ASN A N 1
ATOM 934 C CA . ASN A 1 122 ? 9.449 -5.476 -7.816 1.00 85.88 122 ASN A CA 1
ATOM 935 C C . ASN A 1 122 ? 9.120 -6.488 -6.706 1.00 85.88 122 ASN A C 1
ATOM 937 O O . ASN A 1 122 ? 9.969 -7.307 -6.367 1.00 85.88 122 ASN A O 1
ATOM 941 N N . ARG A 1 123 ? 7.912 -6.416 -6.125 1.00 88.44 123 ARG A N 1
ATOM 942 C CA . ARG A 1 123 ? 7.433 -7.280 -5.034 1.00 88.44 123 ARG A CA 1
ATOM 943 C C . ARG A 1 123 ? 8.429 -7.385 -3.873 1.00 88.44 123 ARG A C 1
ATOM 945 O O . ARG A 1 123 ? 8.631 -8.451 -3.300 1.00 88.44 123 ARG A O 1
ATOM 952 N N . TYR A 1 124 ? 9.067 -6.267 -3.525 1.00 87.00 124 TYR A N 1
ATOM 953 C CA . TYR A 1 124 ? 10.014 -6.230 -2.415 1.00 87.00 124 TYR A CA 1
ATOM 954 C C . TYR A 1 124 ? 9.288 -6.454 -1.089 1.00 87.00 124 TYR A C 1
ATOM 956 O O . TYR A 1 124 ? 8.311 -5.767 -0.782 1.00 87.00 124 TYR A O 1
ATOM 964 N N . ASN A 1 125 ? 9.821 -7.356 -0.263 1.00 87.62 125 ASN A N 1
ATOM 965 C CA . ASN A 1 125 ? 9.349 -7.576 1.099 1.00 87.62 125 ASN A CA 1
ATOM 966 C C . ASN A 1 125 ? 9.836 -6.442 2.017 1.00 87.62 125 ASN A C 1
ATOM 968 O O . ASN A 1 125 ? 10.788 -6.585 2.777 1.00 87.62 125 ASN A O 1
ATOM 972 N N . VAL A 1 126 ? 9.235 -5.265 1.877 1.00 88.75 126 VAL A N 1
ATOM 973 C CA . VAL A 1 126 ? 9.550 -4.051 2.638 1.00 88.75 126 VAL A CA 1
ATOM 974 C C . VAL A 1 126 ? 8.240 -3.397 3.042 1.00 88.75 126 VAL A C 1
ATOM 976 O O . VAL A 1 126 ? 7.315 -3.332 2.240 1.00 88.75 126 VAL A O 1
ATOM 979 N N . TYR A 1 127 ? 8.150 -2.873 4.256 1.00 91.00 127 TYR A N 1
ATOM 980 C CA . TYR A 1 127 ? 6.993 -2.080 4.662 1.00 91.00 127 TYR A CA 1
ATOM 981 C C . TYR A 1 127 ? 7.417 -0.758 5.275 1.00 91.00 127 TYR A C 1
ATOM 983 O O . TYR A 1 127 ? 8.519 -0.621 5.820 1.00 91.00 127 TYR A O 1
ATOM 991 N N . PHE A 1 128 ? 6.520 0.213 5.182 1.00 91.56 128 PHE A N 1
ATOM 992 C CA . PHE A 1 128 ? 6.752 1.560 5.681 1.00 91.56 128 PHE A CA 1
ATOM 993 C C . PHE A 1 128 ? 5.914 1.791 6.925 1.00 91.56 128 PHE A C 1
ATOM 995 O O . PHE A 1 128 ? 4.747 1.410 6.969 1.00 91.56 128 PHE A O 1
ATOM 1002 N N . VAL A 1 129 ? 6.493 2.436 7.930 1.00 92.75 129 VAL A N 1
ATOM 1003 C CA . VAL A 1 129 ? 5.746 3.030 9.036 1.00 92.75 129 VAL A CA 1
ATOM 1004 C C . VAL A 1 129 ? 5.751 4.533 8.809 1.00 92.75 129 VAL A C 1
ATOM 1006 O O . VAL A 1 129 ? 6.799 5.173 8.919 1.00 92.75 129 VAL A O 1
ATOM 1009 N N . VAL A 1 130 ? 4.582 5.070 8.470 1.00 90.88 130 VAL A N 1
ATOM 1010 C CA . VAL A 1 130 ? 4.361 6.498 8.216 1.00 90.88 130 VAL A CA 1
ATOM 1011 C C . VAL A 1 130 ? 3.466 7.087 9.294 1.00 90.88 130 VAL A C 1
ATOM 1013 O O . VAL A 1 130 ? 2.615 6.386 9.843 1.00 90.88 130 VAL A O 1
ATOM 1016 N N . GLU A 1 131 ? 3.644 8.367 9.599 1.00 88.19 131 GLU A N 1
ATOM 1017 C CA . GLU A 1 131 ? 2.764 9.103 10.503 1.00 88.19 131 GLU A CA 1
ATOM 1018 C C . GLU A 1 131 ? 1.860 10.034 9.695 1.00 88.19 131 GLU A C 1
ATOM 1020 O O . GLU A 1 131 ? 2.335 10.937 9.015 1.00 88.19 131 GLU A O 1
ATOM 1025 N N . VAL A 1 132 ? 0.551 9.791 9.744 1.00 81.12 132 VAL A N 1
ATOM 1026 C CA . VAL A 1 132 ? -0.456 10.572 9.015 1.00 81.12 132 VAL A CA 1
ATOM 1027 C C . VAL A 1 132 ? -1.545 10.968 10.004 1.00 81.12 132 VAL A C 1
ATOM 1029 O O . VAL A 1 132 ? -2.169 10.106 10.624 1.00 81.12 132 VAL A O 1
ATOM 1032 N N . GLY A 1 133 ? -1.751 12.275 10.193 1.00 80.75 133 GLY A N 1
ATOM 1033 C CA . GLY A 1 133 ? -2.758 12.798 11.126 1.00 80.75 133 GLY A CA 1
ATOM 1034 C C . GLY A 1 133 ? -2.569 12.311 12.571 1.00 80.75 133 GLY A C 1
ATOM 1035 O O . GLY A 1 133 ? -3.541 11.918 13.214 1.00 80.75 133 GLY A O 1
ATOM 1036 N N . GLY A 1 134 ? -1.319 12.247 13.049 1.00 83.56 134 GLY A N 1
ATOM 1037 C CA . GLY A 1 134 ? -0.964 11.778 14.398 1.00 83.56 134 GLY A CA 1
ATOM 1038 C C . GLY A 1 134 ? -1.107 10.266 14.616 1.00 83.56 134 GLY A C 1
ATOM 1039 O O . GLY A 1 134 ? -1.014 9.787 15.746 1.00 83.56 134 GLY A O 1
ATOM 1040 N N . LYS A 1 135 ? -1.357 9.487 13.555 1.00 84.44 135 LYS A N 1
ATOM 1041 C CA . LYS A 1 135 ? -1.477 8.026 13.618 1.00 84.44 135 LYS A CA 1
ATOM 1042 C C . LYS A 1 135 ? -0.376 7.360 12.813 1.00 84.44 135 LYS A C 1
ATOM 1044 O O . LYS A 1 135 ? -0.095 7.746 11.683 1.00 84.44 135 LYS A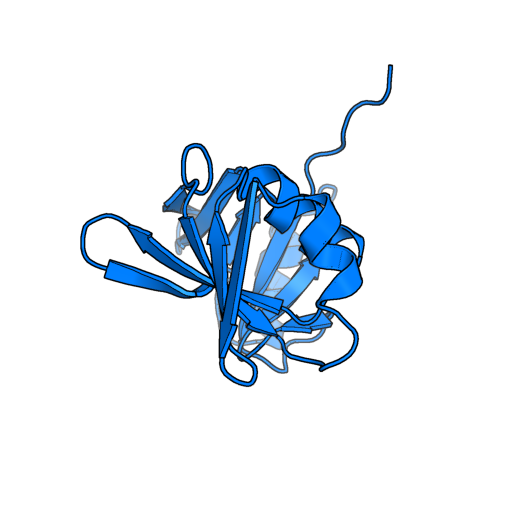 O 1
ATOM 1049 N N . LYS A 1 136 ? 0.194 6.293 13.374 1.00 89.00 136 LYS A N 1
ATOM 1050 C CA . LYS A 1 136 ? 1.143 5.430 12.665 1.00 89.00 136 LYS A CA 1
ATOM 1051 C C . LYS A 1 136 ? 0.395 4.435 11.789 1.00 89.00 136 LYS A C 1
ATOM 1053 O O . LYS A 1 136 ? -0.422 3.659 12.285 1.00 89.00 136 LYS A O 1
ATOM 1058 N N . ILE A 1 137 ? 0.703 4.435 10.501 1.00 88.56 137 ILE A N 1
ATOM 1059 C CA . ILE A 1 137 ? 0.099 3.566 9.494 1.00 88.56 137 ILE A CA 1
ATOM 1060 C C . ILE A 1 137 ? 1.200 2.712 8.873 1.00 88.56 137 ILE A C 1
ATOM 1062 O O . ILE A 1 137 ? 2.298 3.195 8.603 1.00 88.56 137 ILE A O 1
ATOM 1066 N N . ILE A 1 138 ? 0.903 1.428 8.673 1.00 89.31 138 ILE A N 1
ATOM 1067 C CA . ILE A 1 138 ? 1.803 0.500 7.988 1.00 89.31 138 ILE A CA 1
ATOM 1068 C C . ILE A 1 138 ? 1.383 0.410 6.527 1.00 89.31 138 ILE A C 1
ATOM 1070 O O . ILE A 1 138 ? 0.249 0.004 6.264 1.00 89.31 138 ILE A O 1
ATOM 1074 N N . LEU A 1 139 ? 2.283 0.749 5.604 1.00 86.56 139 LEU A N 1
ATOM 1075 C CA . LEU A 1 139 ? 2.082 0.675 4.154 1.00 86.56 139 LEU A CA 1
ATOM 1076 C C . LEU A 1 139 ? 2.866 -0.473 3.516 1.00 86.56 139 LEU A C 1
ATOM 1078 O O . LEU A 1 139 ? 4.014 -0.735 3.928 1.00 86.56 139 LEU A O 1
#

Foldseek 3Di:
DDPPDFWKWWWAAPPLDAFDADRIHTDTAPPVCNPVVQVVSCVSHVDGTWMDGQLAFIWGQDPVRDTDTPDGLPPDFKWKKFAPDPVCPVVQVVAAPDWDDDPRIIIGGHRVSVVRSVCVVVVGNMWTFDADPNDTDID

Sequence (139 aa):
MGVWGVVLYWVLPGGCGGFVVHRFSFREVNVGDVLGDVLRIFAECGVLPMLHVAGVARFKVRRDLSLALVAGIAGVEEAVVVLGEPRLPAALVRRALSVRCRRARCLFRGDLSWLDVARLRNRYNVYFVVEVGGKKIIL

Radius of gyration: 15.16 Å; chains: 1; bounding box: 43×31×38 Å

pLDDT: mean 86.53, std 10.98, range [30.38, 95.5]